Protein AF-A0A818A2J0-F1 (afdb_monomer_lite)

Radius of gyration: 10.42 Å; chains: 1; bounding box: 22×22×25 Å

Structure (mmCIF, N/CA/C/O backbone):
data_AF-A0A818A2J0-F1
#
_entry.id   AF-A0A818A2J0-F1
#
loop_
_atom_site.group_PDB
_atom_site.id
_atom_site.type_symbol
_atom_site.label_atom_id
_atom_site.label_alt_id
_atom_site.label_comp_id
_atom_site.label_asym_id
_atom_site.label_entity_id
_atom_site.label_seq_id
_atom_site.pdbx_PDB_ins_code
_atom_site.Cartn_x
_atom_site.Cartn_y
_atom_site.Cartn_z
_atom_site.occupancy
_atom_site.B_iso_or_equiv
_atom_site.auth_seq_id
_atom_site.auth_comp_id
_atom_site.auth_asym_id
_atom_site.auth_atom_id
_atom_site.pdbx_PDB_model_num
ATOM 1 N N . TRP A 1 1 ? -12.018 3.826 -3.059 1.00 70.50 1 TRP A N 1
ATOM 2 C CA . TRP A 1 1 ? -10.672 3.485 -2.553 1.00 70.50 1 TRP A CA 1
ATOM 3 C C . TRP A 1 1 ? -10.318 2.022 -2.794 1.00 70.50 1 TRP A C 1
ATOM 5 O O . TRP A 1 1 ? -9.203 1.780 -3.227 1.00 70.50 1 TRP A O 1
ATOM 15 N N . GLU A 1 2 ? -11.226 1.056 -2.610 1.00 75.50 2 GLU A N 1
ATOM 16 C CA . GLU A 1 2 ? -10.945 -0.362 -2.925 1.00 75.50 2 GLU A CA 1
ATOM 17 C C . GLU A 1 2 ? -10.513 -0.613 -4.377 1.00 75.50 2 GLU A C 1
ATOM 19 O O . GLU A 1 2 ? -9.518 -1.299 -4.597 1.00 75.50 2 GLU A O 1
ATOM 24 N N . ASP A 1 3 ? -11.166 0.003 -5.367 1.00 81.00 3 ASP A N 1
ATOM 25 C CA . ASP A 1 3 ? -10.744 -0.132 -6.770 1.00 81.00 3 ASP A CA 1
ATOM 26 C C . ASP A 1 3 ? -9.349 0.445 -7.036 1.00 81.00 3 ASP A C 1
ATOM 28 O O . ASP A 1 3 ? -8.602 -0.102 -7.847 1.00 81.00 3 ASP A O 1
ATOM 32 N N . LEU A 1 4 ? -8.963 1.503 -6.311 1.00 80.19 4 LEU A N 1
ATOM 33 C CA . LEU A 1 4 ? -7.620 2.080 -6.386 1.00 80.19 4 LEU A CA 1
ATOM 34 C C . LEU A 1 4 ? -6.586 1.096 -5.831 1.00 80.19 4 LEU A C 1
ATOM 36 O O . LEU A 1 4 ? -5.588 0.820 -6.491 1.00 80.19 4 LEU A O 1
ATOM 40 N N . PHE A 1 5 ? -6.851 0.500 -4.665 1.00 82.25 5 PHE A N 1
ATOM 41 C CA .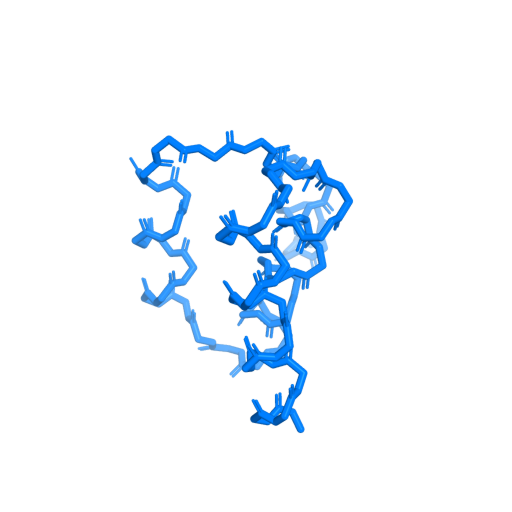 PHE A 1 5 ? -5.996 -0.550 -4.110 1.00 82.25 5 PHE A CA 1
ATOM 42 C C . PHE A 1 5 ? -5.877 -1.741 -5.064 1.00 82.25 5 PHE A C 1
ATOM 44 O O . PHE A 1 5 ? -4.778 -2.251 -5.280 1.00 82.25 5 PHE A O 1
ATOM 51 N N . ARG A 1 6 ? -6.987 -2.161 -5.682 1.00 84.19 6 ARG A N 1
ATOM 52 C CA . ARG A 1 6 ? -7.002 -3.262 -6.651 1.00 84.19 6 ARG A CA 1
ATOM 53 C C . ARG A 1 6 ? -6.170 -2.930 -7.888 1.00 84.19 6 ARG A C 1
ATOM 55 O O . ARG A 1 6 ? -5.377 -3.760 -8.327 1.00 84.19 6 ARG A O 1
ATOM 62 N N . TYR A 1 7 ? -6.316 -1.719 -8.419 1.00 83.56 7 TYR A N 1
ATOM 63 C CA . TYR A 1 7 ? -5.552 -1.237 -9.566 1.00 83.56 7 TYR A CA 1
ATOM 64 C C . TYR A 1 7 ? -4.050 -1.175 -9.266 1.00 83.56 7 TYR A C 1
ATOM 66 O O . TYR A 1 7 ? -3.251 -1.727 -10.021 1.00 83.56 7 TYR A O 1
ATOM 74 N N . LEU A 1 8 ? -3.663 -0.586 -8.133 1.00 81.06 8 LEU A N 1
ATOM 75 C CA . LEU A 1 8 ? -2.262 -0.454 -7.728 1.00 81.06 8 LEU A CA 1
ATOM 76 C C . LEU A 1 8 ? -1.614 -1.816 -7.431 1.00 81.06 8 LEU A C 1
ATOM 78 O O . LEU A 1 8 ? -0.463 -2.049 -7.798 1.00 81.06 8 LEU A O 1
ATOM 82 N N . GLN A 1 9 ? -2.363 -2.768 -6.869 1.00 80.94 9 GLN A N 1
ATOM 83 C CA . GLN A 1 9 ? -1.891 -4.147 -6.711 1.00 80.94 9 GLN A CA 1
ATOM 84 C C . GLN A 1 9 ? -1.682 -4.864 -8.054 1.00 80.94 9 GLN A C 1
ATOM 86 O O . GLN A 1 9 ? -0.726 -5.630 -8.197 1.00 80.94 9 GLN A O 1
ATOM 91 N N . MET A 1 10 ? -2.538 -4.629 -9.055 1.00 84.38 10 MET A N 1
ATOM 92 C CA . MET A 1 10 ? -2.319 -5.157 -10.409 1.00 84.38 10 MET A CA 1
ATOM 93 C C . MET A 1 10 ? -1.119 -4.494 -11.086 1.00 84.38 10 MET A C 1
ATOM 95 O O . MET A 1 10 ? -0.325 -5.187 -11.724 1.00 84.38 10 MET A O 1
ATOM 99 N N . ALA A 1 11 ? -0.959 -3.179 -10.910 1.00 80.12 11 ALA A N 1
ATOM 100 C CA . ALA A 1 11 ? 0.192 -2.437 -11.404 1.00 80.12 11 ALA A CA 1
ATOM 101 C C . ALA A 1 11 ? 1.489 -3.021 -10.832 1.00 80.12 11 ALA A C 1
ATOM 103 O O . ALA A 1 11 ? 2.344 -3.420 -11.613 1.00 80.12 11 ALA A O 1
ATOM 104 N N . ARG A 1 12 ? 1.566 -3.246 -9.510 1.00 80.38 12 ARG A N 1
ATOM 105 C CA . ARG A 1 12 ? 2.714 -3.883 -8.835 1.00 80.38 12 ARG A CA 1
ATOM 106 C C . ARG A 1 12 ? 3.09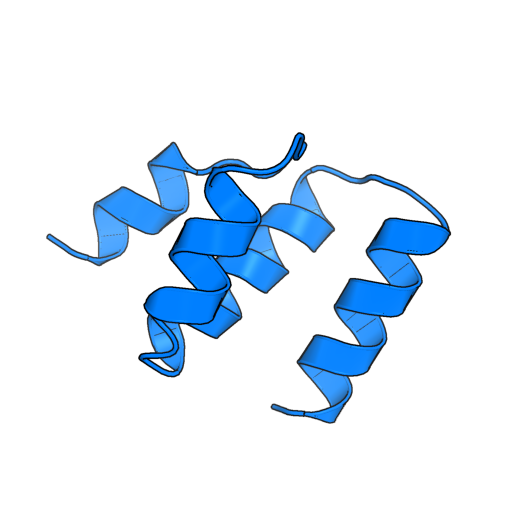6 -5.243 -9.428 1.00 80.38 12 ARG A C 1
ATOM 108 O O . ARG A 1 12 ? 4.278 -5.573 -9.506 1.00 80.38 12 ARG A O 1
ATOM 115 N N . LYS A 1 13 ? 2.111 -6.047 -9.847 1.00 80.75 13 LYS A N 1
ATOM 116 C CA . LYS A 1 13 ? 2.356 -7.353 -10.489 1.00 80.75 13 LYS A CA 1
ATOM 117 C C . LYS A 1 13 ? 2.877 -7.228 -11.922 1.00 80.75 13 LYS A C 1
ATOM 119 O O . LYS A 1 13 ? 3.575 -8.126 -12.379 1.00 80.75 13 LYS A O 1
ATOM 124 N N . LYS A 1 14 ? 2.518 -6.157 -12.633 1.00 79.25 14 LYS A N 1
ATOM 125 C CA . LYS A 1 14 ? 2.840 -5.955 -14.053 1.00 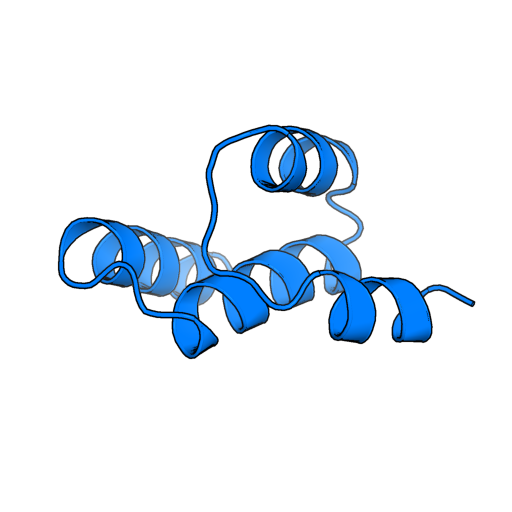79.25 14 LYS A CA 1
ATOM 126 C C . LYS A 1 14 ? 4.135 -5.169 -14.261 1.00 79.25 14 LYS A C 1
ATOM 128 O O . LYS A 1 14 ? 4.923 -5.508 -15.135 1.00 79.25 14 LYS A O 1
ATOM 133 N N . ALA A 1 15 ? 4.336 -4.130 -13.466 1.00 68.44 15 ALA A N 1
ATOM 134 C CA . ALA A 1 15 ? 5.502 -3.269 -13.463 1.00 68.44 15 ALA A CA 1
ATOM 135 C C . ALA A 1 15 ? 5.717 -2.831 -12.012 1.00 68.44 15 ALA A C 1
ATOM 137 O O . ALA A 1 15 ? 4.884 -2.128 -11.443 1.00 68.44 15 ALA A O 1
ATOM 138 N N . ARG A 1 16 ? 6.802 -3.294 -11.385 1.00 71.75 16 ARG A N 1
ATOM 139 C CA . ARG A 1 16 ? 7.225 -2.842 -10.049 1.00 71.75 16 ARG A CA 1
ATOM 140 C C . ARG A 1 16 ? 7.757 -1.413 -10.137 1.00 71.75 16 ARG A C 1
ATOM 142 O O . ARG A 1 16 ? 8.955 -1.176 -10.043 1.00 71.75 16 ARG A O 1
ATOM 149 N N . ASP A 1 17 ? 6.856 -0.495 -10.440 1.00 82.12 17 ASP A N 1
ATOM 150 C CA . ASP A 1 17 ? 7.159 0.904 -10.660 1.00 82.12 17 ASP A CA 1
ATOM 151 C C . ASP A 1 17 ? 7.100 1.679 -9.342 1.00 82.12 17 ASP A C 1
ATOM 153 O O . ASP A 1 17 ? 6.157 1.541 -8.555 1.00 82.12 17 ASP A O 1
ATOM 157 N N . THR A 1 18 ? 8.107 2.523 -9.132 1.00 82.81 18 THR A N 1
ATOM 158 C CA . THR A 1 18 ? 8.289 3.343 -7.932 1.00 82.81 18 THR A CA 1
ATOM 159 C C . THR A 1 18 ? 7.062 4.210 -7.665 1.00 82.81 18 THR A C 1
ATOM 161 O O . THR A 1 18 ? 6.620 4.329 -6.521 1.00 82.81 18 THR A O 1
ATOM 164 N N . PHE A 1 19 ? 6.470 4.797 -8.710 1.00 82.50 19 PHE A N 1
ATOM 165 C CA . PHE A 1 19 ? 5.336 5.708 -8.564 1.00 82.50 19 PHE A CA 1
ATOM 166 C C . PHE A 1 19 ? 4.073 4.980 -8.080 1.00 82.50 19 PHE A C 1
ATOM 168 O O . PHE A 1 19 ? 3.449 5.405 -7.108 1.00 82.50 19 PHE A O 1
ATOM 175 N N . GLY A 1 20 ? 3.738 3.839 -8.690 1.00 84.31 20 GLY A N 1
ATOM 176 C CA . GLY A 1 20 ? 2.571 3.042 -8.296 1.00 84.31 20 GLY A CA 1
ATOM 177 C C . GLY A 1 20 ? 2.677 2.471 -6.879 1.00 84.31 20 GLY A C 1
ATOM 178 O O . GLY A 1 20 ? 1.702 2.479 -6.128 1.00 84.31 20 GLY A O 1
ATOM 179 N N . GLU A 1 21 ? 3.866 2.016 -6.480 1.00 86.56 21 GLU A N 1
ATOM 180 C CA . GLU A 1 21 ? 4.104 1.544 -5.112 1.00 86.56 21 GLU A CA 1
ATOM 181 C C . GLU A 1 21 ? 4.064 2.691 -4.082 1.00 86.56 21 GLU A C 1
ATOM 183 O O . GLU A 1 21 ? 3.571 2.497 -2.969 1.00 86.56 21 GLU A O 1
ATOM 188 N N . THR A 1 22 ? 4.494 3.902 -4.459 1.00 87.31 22 THR A N 1
ATOM 189 C CA . THR A 1 22 ? 4.413 5.102 -3.602 1.00 87.31 22 THR A CA 1
ATOM 190 C C . THR A 1 22 ? 2.970 5.542 -3.376 1.00 87.31 22 THR A C 1
ATOM 192 O O . THR A 1 22 ? 2.573 5.758 -2.232 1.00 87.31 22 THR A O 1
ATOM 195 N N . GLU A 1 23 ? 2.162 5.606 -4.437 1.00 86.81 23 GLU A N 1
ATOM 196 C CA . GLU A 1 23 ? 0.725 5.915 -4.357 1.00 86.81 23 GLU A CA 1
ATOM 197 C C . GLU A 1 23 ? -0.034 4.891 -3.498 1.00 86.81 23 GLU A C 1
ATOM 199 O O . GLU A 1 23 ? -0.918 5.252 -2.717 1.00 86.81 23 GLU A O 1
ATOM 204 N N . LEU A 1 24 ? 0.339 3.609 -3.583 1.00 86.38 24 LEU A N 1
ATOM 205 C CA . LEU A 1 24 ? -0.267 2.537 -2.790 1.00 86.38 24 LEU A CA 1
ATOM 206 C C . LEU A 1 24 ? -0.010 2.726 -1.293 1.00 86.38 24 LEU A C 1
ATOM 208 O O . LEU A 1 24 ? -0.939 2.674 -0.484 1.00 86.38 24 LEU A O 1
ATOM 212 N N . ALA A 1 25 ? 1.238 2.999 -0.925 1.00 86.81 25 ALA A N 1
ATOM 213 C CA . ALA A 1 25 ? 1.606 3.271 0.457 1.00 86.81 25 ALA A CA 1
ATOM 214 C C . ALA A 1 25 ? 0.978 4.576 0.983 1.00 86.81 25 ALA A C 1
ATOM 216 O O . ALA A 1 25 ? 0.530 4.634 2.131 1.00 86.81 25 ALA A O 1
ATOM 217 N N . PHE A 1 26 ? 0.832 5.589 0.129 1.00 86.19 26 PHE A N 1
ATOM 218 C CA . PHE A 1 26 ? 0.070 6.797 0.443 1.00 86.19 26 PHE A CA 1
ATOM 219 C C . PHE A 1 26 ? -1.399 6.512 0.748 1.00 86.19 26 PHE A C 1
ATOM 221 O O . PHE A 1 26 ? -1.955 7.052 1.707 1.00 86.19 26 PHE A O 1
ATOM 228 N N . ALA A 1 27 ? -2.038 5.664 -0.058 1.00 86.50 27 ALA A N 1
ATOM 229 C CA . ALA A 1 27 ? -3.425 5.278 0.145 1.00 86.50 27 ALA A CA 1
ATOM 230 C C . ALA A 1 27 ? -3.602 4.534 1.478 1.00 86.50 27 ALA A C 1
ATOM 232 O O . ALA A 1 27 ? -4.556 4.821 2.207 1.00 86.50 27 ALA A O 1
ATOM 233 N N . TYR A 1 28 ? -2.671 3.644 1.850 1.00 87.31 28 TYR A N 1
ATOM 234 C CA . TYR A 1 28 ? -2.680 2.995 3.167 1.00 87.31 28 TYR A CA 1
ATOM 235 C C . TYR A 1 28 ? -2.549 4.007 4.314 1.00 87.31 28 TYR A C 1
ATOM 237 O O . TYR A 1 28 ? -3.332 3.961 5.265 1.00 87.31 28 TYR A O 1
ATOM 245 N N . ALA A 1 29 ? -1.631 4.974 4.198 1.00 86.38 29 ALA A N 1
ATOM 246 C CA . ALA A 1 29 ? -1.462 6.031 5.195 1.00 86.38 29 ALA A CA 1
ATOM 247 C C . ALA A 1 29 ? -2.722 6.905 5.337 1.00 86.38 29 ALA A C 1
ATOM 249 O O . ALA A 1 29 ? -3.203 7.116 6.450 1.00 86.38 29 ALA A O 1
ATOM 250 N N . LYS A 1 30 ? -3.314 7.359 4.221 1.00 85.19 30 LYS A N 1
ATOM 251 C CA . LYS A 1 30 ? -4.524 8.203 4.228 1.00 85.19 30 LYS A CA 1
ATOM 252 C C . LYS A 1 30 ? -5.772 7.496 4.751 1.00 85.19 30 LYS A C 1
ATOM 254 O O . LYS A 1 30 ? -6.675 8.157 5.250 1.00 85.19 30 LYS A O 1
ATOM 259 N N . THR A 1 31 ? -5.842 6.175 4.623 1.00 86.75 31 THR A N 1
ATOM 260 C CA . THR A 1 31 ? -6.983 5.373 5.096 1.00 86.75 31 THR A CA 1
ATOM 261 C C . THR A 1 31 ? -6.778 4.810 6.504 1.00 86.75 31 THR A C 1
ATOM 263 O O . THR A 1 31 ? -7.595 4.019 6.965 1.00 86.75 31 THR A O 1
ATOM 266 N N . ASN A 1 32 ? -5.713 5.235 7.198 1.00 85.25 32 ASN A N 1
ATOM 267 C CA . ASN A 1 32 ? -5.334 4.780 8.537 1.00 85.25 32 ASN A CA 1
ATOM 268 C C . ASN A 1 32 ? -5.116 3.255 8.643 1.00 85.25 32 ASN A C 1
ATOM 270 O O . ASN A 1 32 ? -5.244 2.663 9.714 1.00 85.25 32 ASN A O 1
ATOM 274 N N . ARG A 1 33 ? -4.760 2.608 7.528 1.00 85.50 33 ARG A N 1
ATOM 275 C CA . ARG A 1 33 ? -4.447 1.174 7.438 1.00 85.50 33 ARG A CA 1
ATOM 276 C C . ARG A 1 33 ? -2.976 0.943 7.772 1.00 85.50 33 ARG A C 1
ATOM 278 O O . ARG A 1 33 ? -2.176 0.552 6.926 1.00 85.50 33 ARG A O 1
ATOM 285 N N . LEU A 1 34 ? -2.607 1.268 9.010 1.00 86.00 34 LEU A N 1
ATOM 286 C CA . LEU A 1 34 ? -1.207 1.300 9.439 1.00 86.00 34 LEU A CA 1
ATOM 287 C C . LEU A 1 34 ? -0.548 -0.082 9.431 1.00 86.00 34 LEU A C 1
ATOM 289 O O . LEU A 1 34 ? 0.604 -0.183 9.033 1.00 86.00 34 LEU A O 1
ATOM 293 N N . THR A 1 35 ? -1.285 -1.136 9.785 1.00 88.94 35 THR A N 1
ATOM 294 C CA . THR A 1 35 ? -0.779 -2.517 9.748 1.00 88.94 35 THR A CA 1
ATOM 295 C C . THR A 1 35 ? -0.407 -2.944 8.327 1.00 88.94 35 THR A C 1
ATOM 297 O O . THR A 1 35 ? 0.709 -3.397 8.099 1.00 88.94 35 THR A O 1
ATOM 300 N N . GLU A 1 36 ? -1.294 -2.708 7.352 1.00 88.56 36 GLU A N 1
ATOM 301 C CA . GLU A 1 36 ? -1.034 -3.030 5.938 1.00 88.56 36 GLU A CA 1
ATOM 302 C C . GLU A 1 36 ? 0.143 -2.210 5.382 1.00 88.56 36 GLU A C 1
ATOM 304 O O . GLU A 1 36 ? 0.940 -2.709 4.587 1.00 88.56 36 GLU A O 1
ATOM 309 N N . LEU A 1 37 ? 0.283 -0.954 5.828 1.00 87.56 37 LEU A N 1
ATOM 310 C CA . LEU A 1 37 ? 1.422 -0.107 5.482 1.00 87.56 37 LEU A CA 1
ATOM 311 C C . LEU A 1 37 ? 2.738 -0.664 6.043 1.00 87.56 37 LEU A C 1
ATOM 313 O O . LEU A 1 37 ? 3.726 -0.707 5.317 1.00 87.56 37 LEU A O 1
ATOM 317 N N . GLU A 1 38 ? 2.774 -1.092 7.305 1.00 87.69 38 GLU A N 1
ATOM 318 C CA . GLU A 1 38 ? 3.985 -1.660 7.912 1.00 87.69 38 GLU A CA 1
ATOM 319 C C . GLU A 1 38 ? 4.406 -2.970 7.244 1.00 87.69 38 GLU A C 1
ATOM 321 O O . GLU A 1 38 ? 5.590 -3.155 6.956 1.00 87.69 38 GLU A O 1
ATOM 326 N N . GLU A 1 39 ? 3.453 -3.845 6.919 1.00 89.69 39 GLU A N 1
ATOM 327 C CA . GLU A 1 39 ? 3.729 -5.062 6.149 1.00 89.69 39 GLU A CA 1
ATOM 328 C C . GLU A 1 39 ? 4.270 -4.730 4.751 1.00 89.69 39 GLU A C 1
ATOM 330 O O . GLU A 1 39 ? 5.219 -5.360 4.275 1.00 89.69 39 GLU A O 1
ATOM 335 N N . PHE A 1 40 ? 3.712 -3.704 4.102 1.00 86.56 40 PHE A N 1
ATOM 336 C CA . PHE A 1 40 ? 4.158 -3.255 2.788 1.00 86.56 40 PHE A CA 1
ATOM 337 C C . PHE A 1 40 ? 5.585 -2.685 2.807 1.00 86.56 40 PHE A C 1
ATOM 339 O O . PHE A 1 40 ? 6.388 -3.044 1.945 1.00 86.56 40 PHE A O 1
ATOM 346 N N . ILE A 1 41 ? 5.910 -1.835 3.788 1.00 84.81 41 ILE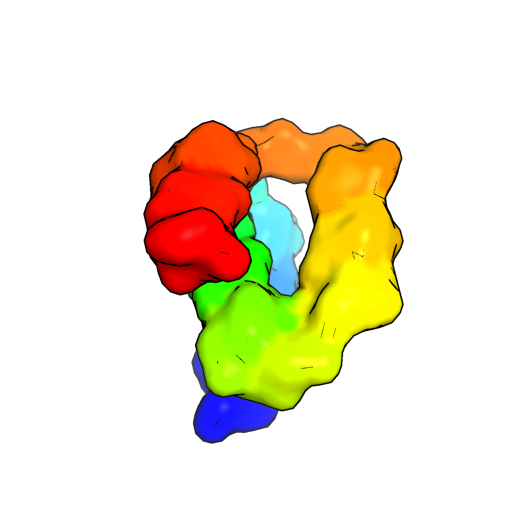 A N 1
ATOM 347 C CA . ILE A 1 41 ? 7.247 -1.240 3.959 1.00 84.81 41 ILE A CA 1
ATOM 348 C C . ILE A 1 41 ? 8.282 -2.317 4.318 1.00 84.81 41 ILE A C 1
ATOM 350 O O . ILE A 1 41 ? 9.425 -2.242 3.870 1.00 84.81 41 ILE A O 1
ATOM 354 N N . SER A 1 42 ? 7.886 -3.318 5.110 1.00 86.69 42 SER A N 1
ATOM 355 C CA . SER A 1 42 ? 8.763 -4.419 5.534 1.00 86.69 42 SER A CA 1
ATOM 356 C C . SER A 1 42 ? 9.102 -5.386 4.394 1.00 86.69 42 SER A C 1
ATOM 358 O O . SER A 1 42 ? 10.139 -6.049 4.424 1.00 86.69 42 SER A O 1
ATOM 360 N N . ALA A 1 43 ? 8.245 -5.477 3.374 1.00 85.12 43 ALA A N 1
ATOM 361 C CA . ALA A 1 43 ? 8.521 -6.239 2.164 1.00 85.12 43 ALA A CA 1
ATOM 362 C C . ALA A 1 43 ? 9.421 -5.448 1.191 1.00 85.12 43 ALA A C 1
ATOM 364 O O . ALA A 1 43 ? 9.355 -4.219 1.154 1.00 85.12 43 ALA A O 1
ATOM 365 N N . PRO A 1 44 ? 10.203 -6.120 0.320 1.00 83.88 44 PRO A N 1
ATOM 366 C CA . PRO A 1 44 ? 10.919 -5.446 -0.758 1.00 83.88 44 PRO A CA 1
ATOM 367 C C . PRO A 1 44 ? 9.949 -4.646 -1.635 1.00 83.88 44 PRO A C 1
ATOM 369 O O . PRO A 1 44 ? 9.019 -5.204 -2.232 1.00 83.88 44 PRO A O 1
ATOM 372 N N . ASN A 1 45 ? 10.171 -3.340 -1.697 1.00 83.56 45 ASN A N 1
ATOM 373 C CA . ASN A 1 45 ? 9.341 -2.391 -2.422 1.00 83.56 45 ASN A CA 1
ATOM 374 C C . ASN A 1 45 ? 10.230 -1.342 -3.108 1.00 83.56 45 ASN A C 1
ATOM 376 O O . ASN A 1 45 ? 11.3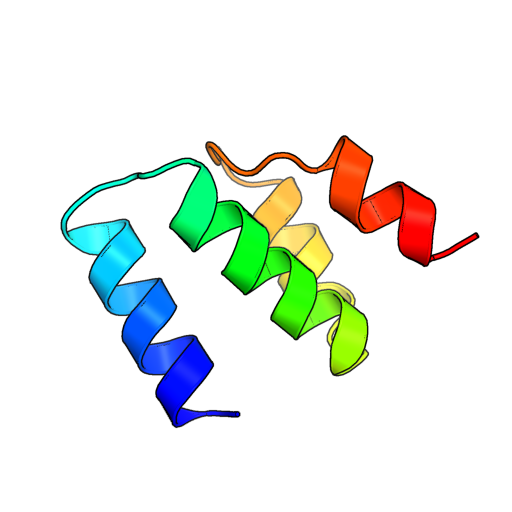54 -1.085 -2.677 1.00 83.56 45 ASN A O 1
ATOM 380 N N . HIS A 1 46 ? 9.722 -0.752 -4.184 1.00 84.38 46 HIS A N 1
ATOM 381 C CA . HIS A 1 46 ? 10.316 0.385 -4.885 1.00 84.38 46 HIS A CA 1
ATOM 382 C C . HIS A 1 46 ? 9.665 1.709 -4.466 1.00 84.38 46 HIS A C 1
ATOM 384 O O . HIS A 1 46 ? 9.883 2.729 -5.110 1.00 84.38 46 HIS A O 1
ATOM 390 N N . ALA A 1 47 ? 8.841 1.721 -3.416 1.00 84.56 47 ALA A N 1
ATOM 391 C CA . ALA A 1 47 ? 8.108 2.915 -3.030 1.00 84.56 47 ALA A CA 1
ATOM 392 C C . ALA A 1 47 ? 9.035 3.948 -2.376 1.00 84.56 47 ALA A C 1
ATOM 394 O O . ALA A 1 47 ? 9.971 3.618 -1.646 1.00 84.56 47 ALA A O 1
ATOM 395 N N . GLN A 1 48 ? 8.737 5.229 -2.568 1.00 84.75 48 GLN A N 1
ATOM 396 C CA . GLN A 1 48 ? 9.479 6.316 -1.947 1.00 84.75 48 GLN A CA 1
ATOM 397 C C . GLN A 1 48 ? 8.956 6.578 -0.525 1.00 84.75 48 GLN A C 1
ATOM 399 O O . GLN A 1 48 ? 8.283 7.571 -0.256 1.00 84.75 48 GLN A O 1
ATOM 404 N N . ILE A 1 49 ? 9.276 5.662 0.398 1.00 79.00 49 ILE A N 1
ATOM 405 C CA . ILE A 1 49 ? 8.774 5.636 1.788 1.00 79.00 49 ILE A CA 1
ATOM 406 C C . ILE A 1 49 ? 8.995 6.970 2.516 1.00 79.00 49 ILE A C 1
ATOM 408 O O . ILE A 1 49 ? 8.108 7.437 3.227 1.00 79.00 49 ILE A O 1
ATOM 412 N N . GLN A 1 50 ? 10.147 7.617 2.295 1.00 75.75 50 GLN A N 1
ATOM 413 C CA . GLN A 1 50 ? 10.498 8.886 2.944 1.00 75.75 50 GLN A CA 1
ATOM 414 C C . GLN A 1 50 ? 9.483 10.005 2.662 1.00 75.75 50 GLN A C 1
ATOM 416 O O . GLN A 1 50 ? 9.175 10.793 3.556 1.00 75.75 50 GLN A O 1
ATOM 421 N N . ALA A 1 51 ? 8.922 10.046 1.448 1.00 73.88 51 ALA A N 1
ATOM 422 C CA . ALA A 1 51 ? 7.916 11.036 1.068 1.00 73.88 51 ALA A CA 1
ATOM 423 C C . ALA A 1 51 ? 6.566 10.793 1.768 1.00 73.88 51 ALA A C 1
ATOM 425 O O . ALA A 1 51 ? 5.837 11.738 2.053 1.00 73.88 51 ALA A O 1
ATOM 426 N N . ILE A 1 52 ? 6.248 9.534 2.086 1.00 73.94 52 ILE A N 1
ATOM 427 C CA . ILE A 1 52 ? 4.999 9.141 2.754 1.00 73.94 52 ILE A CA 1
ATOM 428 C C . ILE A 1 52 ? 5.083 9.416 4.257 1.00 73.94 52 ILE A C 1
ATOM 430 O O . ILE A 1 52 ? 4.154 9.966 4.846 1.00 73.94 52 ILE A O 1
ATOM 434 N N . THR A 1 53 ? 6.207 9.069 4.891 1.00 66.31 53 THR A N 1
ATOM 435 C CA . THR A 1 53 ? 6.412 9.282 6.333 1.00 66.31 53 THR A CA 1
ATOM 436 C C . THR A 1 53 ? 6.424 10.756 6.718 1.00 66.31 53 THR A C 1
ATOM 438 O O . THR A 1 53 ? 5.989 11.093 7.815 1.00 66.31 53 THR A O 1
ATOM 4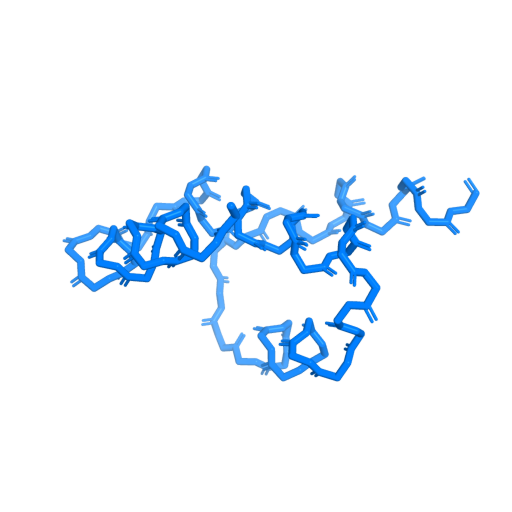41 N N . MET A 1 54 ? 6.855 11.640 5.813 1.00 60.38 54 MET A N 1
ATOM 442 C CA . MET A 1 54 ? 6.877 13.086 6.050 1.00 60.38 54 MET A CA 1
ATOM 443 C C . MET A 1 54 ? 5.475 13.691 6.215 1.00 60.38 54 MET A C 1
ATOM 445 O O . MET A 1 54 ? 5.332 14.730 6.839 1.00 60.38 54 MET A O 1
ATOM 449 N N . ILE A 1 55 ? 4.433 13.037 5.697 1.00 59.72 55 ILE A N 1
ATOM 450 C CA . ILE A 1 55 ? 3.043 13.526 5.774 1.00 59.72 55 ILE A CA 1
ATOM 451 C C . ILE A 1 55 ? 2.357 13.089 7.072 1.00 59.72 55 ILE A C 1
ATOM 453 O O . ILE A 1 55 ? 1.261 13.545 7.389 1.00 59.72 55 ILE A O 1
ATOM 457 N N . LYS A 1 56 ? 3.000 12.199 7.832 1.00 50.38 56 LYS A N 1
ATOM 458 C CA . LYS A 1 56 ? 2.506 11.683 9.110 1.00 50.38 56 LYS A CA 1
ATOM 459 C C . LYS A 1 56 ? 3.015 12.491 10.320 1.00 50.38 56 LYS A C 1
ATOM 461 O O . LYS A 1 56 ? 2.597 12.180 11.433 1.00 50.38 56 LYS A O 1
ATOM 466 N N . LEU A 1 57 ? 3.901 13.474 10.109 1.00 45.41 57 LEU A N 1
ATOM 467 C CA . LEU A 1 57 ? 4.441 14.390 11.125 1.00 45.41 57 LEU A CA 1
ATOM 468 C C . LEU A 1 57 ? 3.828 15.787 11.002 1.00 45.41 57 LEU A C 1
ATOM 470 O O . LEU A 1 57 ? 3.687 16.265 9.855 1.00 45.41 57 LEU A O 1
#

Secondary structure (DSSP, 8-state):
-HHHHHHHHHHHHH---HHHHHHHHHHHHHTT-HHHHHHHHHS-----HHHHHGGG-

Foldseek 3Di:
DVVLLVVLVVCCVVDLDQVSLQVNLLVCVVVVVVVVNVVSVPDDHSYPVVVNVVVVD

Sequence (57 aa):
WEDLFRYLQMARKKARDTFGETELAFAYAKTNRLTELEEFISAPNHAQIQAITMIKL

pLDDT: mean 80.64, std 9.08, range [45.41, 89.69]